Protein AF-A0A533U2R3-F1 (afdb_monomer)

Mean predicted aligned error: 7.17 Å

pLDDT: mean 88.55, std 12.5, range [46.66, 97.88]

Foldseek 3Di:
DDPVVVLVVQVVPDDPPDDPVNSVVSNVVVVVVVVVVVCVVVVVDDDPVRVVVVVVVVVVVVVVVVVVVVVVVD

Nearest PDB structures (foldseek):
  2n39-assembly1_A  TM=2.908E-01  e=8.719E+00  Homo sapiens
  5n9j-assembly1_B  TM=3.013E-01  e=7.019E+00  Schizosaccharomyces pombe

Secondary structure (DSSP, 8-state):
--HHHHHHHHHHTS-TT--HHHHHHHHHHHHHHHHHHHHHHTT----HHHHHHHHHHHHHHHHHHHHHHHHT--

Structure (mmCIF, N/CA/C/O backbone):
data_AF-A0A533U2R3-F1
#
_entry.id   AF-A0A533U2R3-F1
#
loop_
_atom_site.group_PDB
_atom_site.id
_atom_site.type_symbol
_atom_site.label_atom_id
_atom_site.label_alt_id
_atom_site.label_comp_id
_atom_site.label_asym_id
_atom_site.label_entity_id
_atom_site.label_seq_id
_atom_site.pdbx_PDB_ins_code
_atom_site.Cartn_x
_atom_site.Cartn_y
_atom_site.Cartn_z
_atom_site.occupancy
_atom_site.B_iso_or_equiv
_atom_site.auth_seq_id
_atom_site.auth_comp_id
_atom_site.auth_asym_id
_atom_site.auth_atom_id
_atom_site.pdbx_PDB_model_num
ATOM 1 N N . MET A 1 1 ? -16.705 -5.827 -5.651 1.00 81.06 1 MET A N 1
ATOM 2 C CA . MET A 1 1 ? -16.615 -5.156 -4.342 1.00 81.06 1 MET A CA 1
ATOM 3 C C . MET A 1 1 ? -16.372 -3.675 -4.571 1.00 81.06 1 MET A C 1
ATOM 5 O O . MET A 1 1 ? -15.468 -3.329 -5.327 1.00 81.06 1 MET A O 1
ATOM 9 N N . THR A 1 2 ? -17.206 -2.815 -4.005 1.00 92.25 2 THR A N 1
ATOM 10 C CA . THR A 1 2 ? -17.106 -1.357 -4.124 1.00 92.25 2 THR A CA 1
ATOM 11 C C . THR A 1 2 ? -16.008 -0.803 -3.212 1.00 92.25 2 THR A C 1
ATOM 13 O O . THR A 1 2 ? -15.566 -1.468 -2.273 1.00 92.25 2 THR A O 1
ATOM 16 N N . ALA A 1 3 ? -15.576 0.439 -3.453 1.00 88.69 3 ALA A N 1
ATOM 17 C CA . ALA A 1 3 ? -14.643 1.123 -2.553 1.00 88.69 3 ALA A CA 1
ATOM 18 C C . ALA A 1 3 ? -15.207 1.240 -1.124 1.00 88.69 3 ALA A C 1
ATOM 20 O O . ALA A 1 3 ? -14.480 1.066 -0.152 1.00 88.69 3 ALA A O 1
ATOM 21 N N . LYS A 1 4 ? -16.521 1.461 -0.996 1.00 92.88 4 LYS A N 1
ATOM 22 C CA . LYS A 1 4 ? -17.209 1.529 0.297 1.00 92.88 4 LYS A CA 1
ATOM 23 C C . LYS A 1 4 ? -17.143 0.199 1.053 1.00 92.88 4 LYS A C 1
ATOM 25 O O . LYS A 1 4 ? -16.822 0.199 2.234 1.00 92.88 4 LYS A O 1
ATOM 30 N N . GLU A 1 5 ? -17.406 -0.916 0.375 1.00 94.94 5 GLU A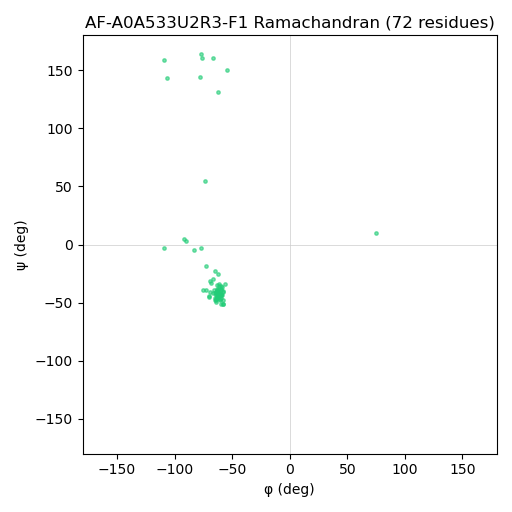 N 1
ATOM 31 C CA . GLU A 1 5 ? -17.337 -2.260 0.974 1.00 94.94 5 GLU A CA 1
ATOM 32 C C . GLU A 1 5 ? -15.923 -2.589 1.469 1.00 94.94 5 GLU A C 1
ATOM 34 O O . GLU A 1 5 ? -15.762 -3.081 2.581 1.00 94.94 5 GLU A O 1
ATOM 39 N N . LYS A 1 6 ? -14.892 -2.235 0.691 1.00 90.50 6 LYS A N 1
ATOM 40 C CA . LYS A 1 6 ? -13.482 -2.390 1.090 1.00 90.50 6 LYS A CA 1
ATOM 41 C C . LYS A 1 6 ? -13.129 -1.591 2.342 1.00 90.50 6 LYS A C 1
ATOM 43 O O . LYS A 1 6 ? -12.425 -2.099 3.208 1.00 90.50 6 LYS A O 1
ATOM 48 N N . ILE A 1 7 ? -13.604 -0.348 2.433 1.00 93.56 7 ILE A N 1
ATOM 49 C CA . ILE A 1 7 ? -13.361 0.515 3.597 1.00 93.56 7 ILE A CA 1
ATOM 50 C C . ILE A 1 7 ? -14.012 -0.083 4.843 1.00 93.56 7 ILE A C 1
ATOM 52 O O . ILE A 1 7 ? -13.353 -0.182 5.872 1.00 93.56 7 ILE A O 1
ATOM 56 N N . ILE A 1 8 ? -15.275 -0.510 4.741 1.00 94.94 8 ILE A N 1
ATOM 57 C CA . ILE A 1 8 ? -15.998 -1.134 5.857 1.00 94.94 8 ILE A CA 1
ATOM 58 C C . ILE A 1 8 ? -15.239 -2.370 6.342 1.00 94.94 8 ILE A C 1
ATOM 60 O O . ILE A 1 8 ? -14.885 -2.436 7.513 1.00 94.94 8 ILE A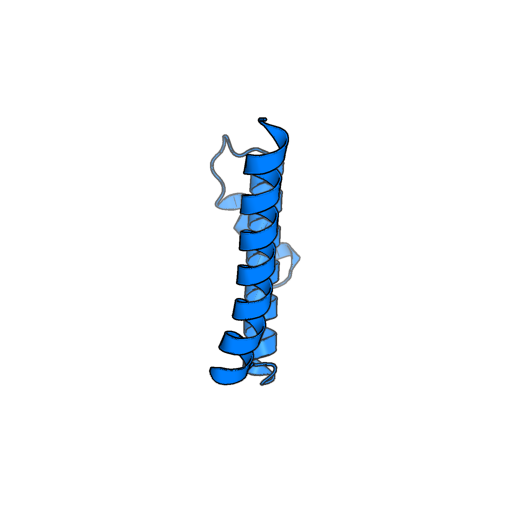 O 1
ATOM 64 N N . GLN A 1 9 ? -14.880 -3.277 5.430 1.00 93.69 9 GLN A N 1
ATOM 65 C CA . GLN A 1 9 ? -14.124 -4.480 5.772 1.00 93.69 9 GLN A CA 1
ATOM 66 C C . GLN A 1 9 ? -12.775 -4.154 6.433 1.00 93.69 9 GLN A C 1
ATOM 68 O O . GLN A 1 9 ? -12.392 -4.786 7.413 1.00 93.69 9 GLN A O 1
ATOM 73 N N . ALA A 1 10 ? -12.041 -3.165 5.913 1.00 92.06 10 ALA A N 1
ATOM 74 C CA . ALA A 1 10 ? -10.755 -2.771 6.478 1.00 92.06 10 ALA A CA 1
ATOM 75 C C . ALA A 1 10 ? -10.894 -2.258 7.918 1.00 92.06 10 ALA A C 1
ATOM 77 O O . ALA A 1 10 ? -10.068 -2.606 8.759 1.00 92.06 10 ALA A O 1
ATOM 78 N N . VAL A 1 11 ? -11.940 -1.478 8.201 1.00 93.00 11 VAL A N 1
ATOM 79 C CA . VAL A 1 11 ? -12.216 -0.941 9.540 1.00 93.00 11 VAL A CA 1
ATOM 80 C C . VAL A 1 11 ? -12.730 -2.026 10.488 1.00 93.00 11 VAL A C 1
ATOM 82 O O . VAL A 1 11 ? -12.300 -2.066 11.634 1.00 93.00 11 VAL A O 1
ATOM 85 N N . GLU A 1 12 ? -13.575 -2.948 10.023 1.00 94.31 12 GLU A N 1
ATOM 86 C CA . GLU A 1 12 ? -14.101 -4.060 10.836 1.00 94.31 12 GLU A CA 1
ATOM 87 C C . GLU A 1 12 ? -13.008 -5.014 11.338 1.00 94.31 12 GLU A C 1
ATOM 89 O O . GLU A 1 12 ? -13.182 -5.671 12.360 1.00 94.31 12 GLU A O 1
ATOM 94 N N . THR A 1 13 ? -11.872 -5.088 10.638 1.00 92.25 13 THR A N 1
ATOM 95 C CA . THR A 1 13 ? -10.727 -5.917 11.055 1.00 92.25 13 THR A CA 1
ATOM 96 C C . THR A 1 13 ? -9.809 -5.257 12.086 1.00 92.25 13 THR A C 1
ATOM 98 O O . THR A 1 13 ? -8.857 -5.895 12.539 1.00 92.25 13 THR A O 1
ATOM 101 N N . LEU A 1 14 ? -10.045 -3.989 12.438 1.00 94.25 14 LEU A N 1
ATOM 102 C CA . LEU A 1 14 ? -9.205 -3.260 13.385 1.00 94.25 14 LEU A CA 1
ATOM 103 C C . LEU A 1 14 ? -9.510 -3.662 14.841 1.00 94.25 14 LEU A C 1
ATOM 105 O O . LEU A 1 14 ? -10.672 -3.889 15.187 1.00 94.25 14 LEU A O 1
ATOM 109 N N . PRO A 1 15 ? -8.490 -3.719 15.717 1.00 95.31 15 PRO A N 1
ATOM 110 C CA . PRO A 1 15 ? -8.685 -3.837 17.160 1.00 95.31 15 PRO A CA 1
ATOM 111 C C . PRO A 1 15 ? -9.594 -2.742 17.738 1.00 95.31 15 PRO A C 1
ATOM 113 O O . PRO A 1 15 ? -9.616 -1.613 17.245 1.00 95.31 15 PRO A O 1
ATOM 116 N N . ALA A 1 16 ? -10.313 -3.048 18.820 1.00 94.00 16 ALA A N 1
ATOM 117 C CA . ALA A 1 16 ? -11.249 -2.108 19.449 1.00 94.00 16 ALA A CA 1
ATOM 118 C C . ALA A 1 16 ? -10.570 -0.864 20.060 1.00 94.00 16 ALA A C 1
ATOM 120 O O . ALA A 1 16 ? -11.219 0.163 20.240 1.00 94.00 16 ALA A O 1
ATOM 121 N N . ASP A 1 17 ? -9.282 -0.958 20.382 1.00 95.56 17 ASP A N 1
ATOM 122 C CA . ASP A 1 17 ? -8.433 0.105 20.924 1.00 95.56 17 ASP A CA 1
ATOM 123 C C . ASP A 1 17 ? -7.687 0.904 19.842 1.00 95.56 17 ASP A C 1
ATOM 125 O O . ASP A 1 17 ? -6.905 1.794 20.171 1.00 95.56 17 ASP A O 1
ATOM 129 N N . THR A 1 18 ? -7.950 0.627 18.559 1.00 96.19 18 THR A N 1
ATOM 130 C CA . THR A 1 18 ? -7.315 1.334 17.440 1.00 96.19 18 THR A CA 1
ATOM 131 C C . THR A 1 18 ? -7.667 2.816 17.460 1.00 96.19 18 THR A C 1
ATOM 133 O O . THR A 1 18 ? -8.835 3.211 17.527 1.00 96.19 18 THR A O 1
ATOM 136 N N . THR A 1 19 ? -6.648 3.656 17.336 1.00 96.88 19 THR A N 1
ATOM 137 C CA . THR A 1 19 ? -6.815 5.100 17.207 1.00 96.88 19 THR A CA 1
ATOM 138 C C . THR A 1 19 ? -7.279 5.484 15.802 1.00 96.88 19 THR A C 1
ATOM 140 O O . THR A 1 19 ? -7.114 4.758 14.821 1.00 96.88 19 THR A O 1
ATOM 143 N N . PHE A 1 20 ? -7.836 6.686 15.667 1.00 95.31 20 PHE A N 1
ATOM 144 C CA . PHE A 1 20 ? -8.236 7.186 14.353 1.00 95.31 20 PHE A CA 1
ATOM 145 C C . PHE A 1 20 ? -7.044 7.325 13.388 1.00 95.31 20 PHE A C 1
ATOM 147 O O . PHE A 1 20 ? -7.190 7.097 12.189 1.00 95.31 20 PHE A O 1
ATOM 154 N N . GLU A 1 21 ? -5.861 7.667 13.907 1.00 96.00 21 GLU A N 1
ATOM 155 C CA . GLU A 1 21 ? -4.633 7.795 13.117 1.00 96.00 21 GLU A CA 1
ATOM 156 C C . GLU A 1 21 ? -4.204 6.451 12.520 1.00 96.00 21 GLU A C 1
ATOM 158 O O . GLU A 1 21 ? -4.027 6.350 11.307 1.00 96.00 21 GLU A O 1
ATOM 163 N N . GLU A 1 22 ? -4.179 5.389 13.323 1.00 94.94 22 GLU A N 1
ATOM 164 C CA . GLU A 1 22 ? -3.868 4.030 12.859 1.00 94.94 22 GLU A CA 1
ATOM 165 C C . GLU A 1 2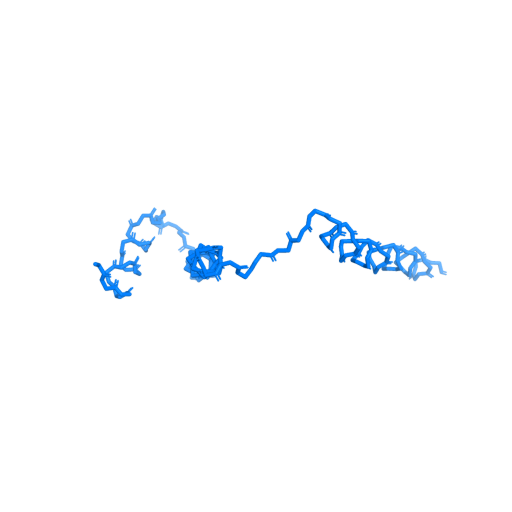2 ? -4.897 3.514 11.840 1.00 94.94 22 GLU A C 1
ATOM 167 O O . GLU A 1 22 ? -4.538 2.888 10.837 1.00 94.94 22 GLU A O 1
ATOM 172 N N . ALA A 1 23 ? -6.184 3.821 12.041 1.00 95.62 23 ALA A N 1
ATOM 173 C CA . ALA A 1 23 ? -7.228 3.484 11.076 1.00 95.62 23 ALA A CA 1
ATOM 174 C C . ALA A 1 23 ? -7.005 4.194 9.726 1.00 95.62 23 ALA A C 1
ATOM 176 O O . ALA A 1 23 ? -7.096 3.567 8.665 1.00 95.62 23 ALA A O 1
ATOM 177 N N . MET A 1 24 ? -6.663 5.489 9.747 1.00 95.62 24 MET A N 1
ATOM 178 C CA . MET A 1 24 ? -6.313 6.239 8.537 1.00 95.62 24 MET A CA 1
ATOM 179 C C . MET A 1 24 ? -5.071 5.667 7.849 1.00 95.62 24 MET A C 1
ATOM 181 O O . MET A 1 24 ? -5.074 5.504 6.626 1.00 95.62 24 MET A O 1
ATOM 185 N N . GLU A 1 25 ? -4.025 5.330 8.607 1.00 95.19 25 GLU A N 1
ATOM 186 C CA . GLU A 1 25 ? -2.809 4.715 8.069 1.00 95.19 25 GLU A CA 1
ATOM 187 C C . GLU A 1 25 ? -3.106 3.381 7.386 1.00 95.19 25 GLU A C 1
ATOM 189 O O . GLU A 1 25 ? -2.639 3.138 6.267 1.00 95.19 25 GLU A O 1
ATOM 194 N N . ARG A 1 26 ? -3.940 2.539 8.006 1.00 93.88 26 ARG A N 1
ATOM 195 C CA . ARG A 1 26 ? -4.361 1.257 7.435 1.00 93.88 26 ARG A CA 1
ATOM 196 C C . ARG A 1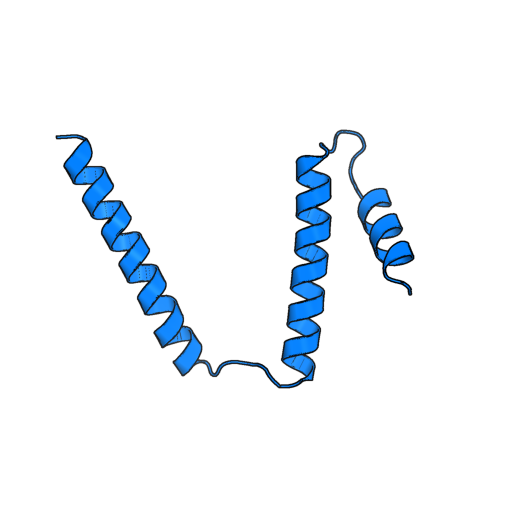 26 ? -5.090 1.441 6.107 1.00 93.88 26 ARG A C 1
ATOM 198 O O . ARG A 1 26 ? -4.768 0.753 5.134 1.00 93.88 26 ARG A O 1
ATOM 205 N N . LEU A 1 27 ? -6.043 2.370 6.049 1.00 95.69 27 LEU A N 1
ATOM 206 C CA . LEU A 1 27 ? -6.786 2.673 4.823 1.00 95.69 27 LEU A CA 1
ATOM 207 C C . LEU A 1 27 ? -5.862 3.219 3.728 1.00 95.69 27 LEU A C 1
ATOM 209 O O . LEU A 1 27 ? -5.938 2.786 2.575 1.00 95.69 27 LEU A O 1
ATOM 213 N N . LEU A 1 28 ? -4.944 4.120 4.086 1.00 95.94 28 LEU A N 1
ATOM 214 C CA . LEU A 1 28 ? -3.966 4.671 3.153 1.00 95.94 28 LEU A CA 1
ATOM 215 C C . LEU A 1 28 ? -3.020 3.591 2.617 1.00 95.94 28 LEU A C 1
ATOM 217 O O . LEU A 1 28 ? -2.681 3.603 1.430 1.00 95.94 28 LEU A O 1
ATOM 221 N N . PHE A 1 29 ? -2.594 2.661 3.471 1.00 95.56 29 PHE A N 1
ATOM 222 C CA . PHE A 1 29 ? -1.758 1.533 3.079 1.00 95.56 29 PHE A CA 1
ATOM 223 C C . PHE A 1 29 ? -2.458 0.668 2.029 1.00 95.56 29 PHE A C 1
ATOM 225 O O . PHE A 1 29 ? -1.891 0.437 0.961 1.00 95.56 29 PHE A O 1
ATOM 232 N N . ILE A 1 30 ? -3.705 0.260 2.287 1.00 94.75 30 ILE A N 1
ATOM 233 C CA . ILE A 1 30 ? -4.497 -0.540 1.341 1.00 94.75 30 ILE A CA 1
ATOM 234 C C . ILE A 1 30 ? -4.632 0.198 0.005 1.00 94.75 30 ILE A C 1
ATOM 236 O O . ILE A 1 30 ? -4.323 -0.371 -1.041 1.00 94.75 30 ILE A O 1
ATOM 240 N N . ALA A 1 31 ? -4.986 1.487 0.028 1.00 94.75 31 ALA A N 1
ATOM 241 C CA . ALA A 1 31 ? -5.118 2.289 -1.189 1.00 94.75 31 ALA A CA 1
ATOM 242 C C . ALA A 1 31 ? -3.811 2.370 -2.005 1.00 94.75 31 ALA A C 1
ATOM 244 O O . ALA A 1 31 ? -3.840 2.336 -3.236 1.00 94.75 31 ALA A O 1
ATOM 245 N N . LYS A 1 32 ? -2.651 2.468 -1.340 1.00 96.50 32 LYS A N 1
ATOM 246 C CA . LYS A 1 32 ? -1.338 2.472 -2.007 1.00 96.50 32 LYS A CA 1
ATOM 247 C C . LYS A 1 32 ? -0.997 1.116 -2.622 1.00 96.50 32 LYS A C 1
ATOM 249 O O . LYS A 1 32 ? -0.464 1.091 -3.728 1.00 96.50 32 LYS A O 1
ATOM 254 N N . VAL A 1 33 ? -1.304 0.016 -1.934 1.00 96.25 33 VAL A N 1
ATOM 255 C CA . VAL A 1 33 ? -1.078 -1.343 -2.450 1.00 96.25 33 VAL A CA 1
ATOM 256 C C . VAL A 1 33 ? -1.942 -1.601 -3.679 1.00 96.25 33 VAL A C 1
ATOM 258 O O . VAL A 1 33 ? -1.419 -2.036 -4.698 1.00 96.25 33 VAL A O 1
ATOM 261 N N . GLU A 1 34 ? -3.235 -1.273 -3.622 1.00 94.75 34 GLU A N 1
ATOM 262 C CA . GLU A 1 34 ? -4.139 -1.449 -4.765 1.00 94.75 34 GLU A CA 1
ATOM 263 C C . GLU A 1 34 ? -3.683 -0.650 -5.983 1.00 94.75 34 GLU A C 1
ATOM 265 O O . GLU A 1 34 ? -3.652 -1.183 -7.091 1.00 94.75 34 GLU A O 1
ATOM 270 N N . ARG A 1 35 ? -3.251 0.600 -5.774 1.00 95.75 35 ARG A N 1
ATOM 271 C CA . ARG A 1 35 ? -2.643 1.396 -6.842 1.00 95.75 35 ARG A CA 1
ATOM 272 C C . ARG A 1 35 ? -1.391 0.720 -7.396 1.00 95.75 35 ARG A C 1
ATOM 274 O O . ARG A 1 35 ? -1.249 0.636 -8.606 1.00 95.75 35 ARG A O 1
ATOM 281 N N . GLY A 1 36 ? -0.503 0.226 -6.534 1.00 96.75 36 GLY A N 1
ATOM 282 C CA . GLY A 1 36 ? 0.713 -0.469 -6.961 1.00 96.75 36 GLY A CA 1
ATOM 283 C C . GLY A 1 36 ? 0.427 -1.710 -7.812 1.00 96.75 36 GLY A C 1
ATOM 284 O O . GLY A 1 36 ? 1.108 -1.927 -8.808 1.00 96.75 36 GLY A O 1
ATOM 285 N N . ILE A 1 37 ? -0.610 -2.479 -7.465 1.00 96.81 37 ILE A N 1
ATOM 286 C CA . ILE A 1 37 ? -1.070 -3.626 -8.263 1.00 96.81 37 ILE A CA 1
ATOM 287 C C . ILE A 1 37 ? -1.568 -3.154 -9.632 1.00 96.81 37 ILE A C 1
ATOM 289 O O . ILE A 1 37 ? -1.100 -3.655 -10.646 1.00 96.81 37 ILE A O 1
ATOM 293 N N . GLN A 1 38 ? -2.434 -2.136 -9.676 1.00 96.94 38 GLN A N 1
ATOM 294 C CA . GLN A 1 38 ? -2.938 -1.578 -10.939 1.00 96.94 38 GLN A CA 1
ATOM 295 C C . GLN A 1 38 ? -1.811 -1.075 -11.849 1.00 96.94 38 GLN A C 1
ATOM 297 O O . GLN A 1 38 ? -1.847 -1.295 -13.055 1.00 96.94 38 GLN A O 1
ATOM 302 N N . GLN A 1 39 ? -0.800 -0.423 -11.274 1.00 97.88 39 GLN A N 1
ATOM 303 C CA . GLN A 1 39 ? 0.379 0.030 -12.009 1.00 97.88 39 GLN A CA 1
ATOM 304 C C . GLN A 1 39 ? 1.195 -1.144 -12.551 1.00 97.88 39 GLN A C 1
ATOM 306 O O . GLN A 1 39 ? 1.629 -1.109 -13.699 1.00 97.88 39 GLN A O 1
ATOM 311 N N . ALA A 1 40 ? 1.371 -2.203 -11.757 1.00 96.88 40 ALA A N 1
ATOM 312 C CA . ALA A 1 40 ? 2.067 -3.403 -12.204 1.00 96.88 40 ALA A CA 1
ATOM 313 C C . ALA A 1 40 ? 1.330 -4.085 -13.367 1.00 96.88 40 ALA A C 1
ATOM 315 O O . ALA A 1 40 ? 1.957 -4.405 -14.376 1.00 96.88 40 ALA A O 1
ATOM 316 N N . ASP A 1 41 ? 0.006 -4.226 -13.259 1.00 97.62 41 ASP A N 1
ATOM 317 C CA . ASP A 1 41 ? -0.852 -4.804 -14.299 1.00 97.62 41 ASP A CA 1
ATOM 318 C C . ASP A 1 41 ? -0.845 -3.961 -15.586 1.00 97.62 41 ASP A C 1
ATOM 320 O O . ASP A 1 41 ? -0.875 -4.503 -16.690 1.00 97.62 41 ASP A O 1
ATOM 324 N N . ALA A 1 42 ? -0.753 -2.633 -15.458 1.00 97.75 42 ALA A N 1
ATOM 325 C CA . ALA A 1 42 ? -0.614 -1.702 -16.579 1.00 97.75 42 ALA A CA 1
ATOM 326 C C . ALA A 1 42 ? 0.808 -1.660 -17.178 1.00 97.75 42 ALA A C 1
ATOM 328 O O . ALA A 1 42 ? 1.043 -0.952 -18.157 1.00 97.75 42 ALA A O 1
ATOM 329 N N . GLY A 1 43 ? 1.769 -2.391 -16.605 1.00 96.81 43 GLY A N 1
ATOM 330 C CA . GLY A 1 43 ? 3.167 -2.374 -17.034 1.00 96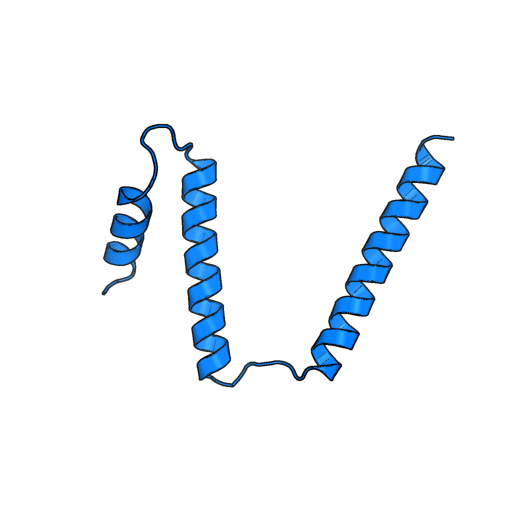.81 43 GLY A CA 1
ATOM 331 C C . GLY A 1 43 ? 3.944 -1.121 -16.611 1.00 96.81 43 GLY A C 1
ATOM 332 O O . GLY A 1 43 ? 5.088 -0.957 -17.032 1.00 96.81 43 GLY A O 1
ATOM 333 N N . GLU A 1 44 ? 3.382 -0.269 -15.746 1.00 96.81 44 GLU A N 1
ATOM 334 C CA . GLU A 1 44 ? 4.029 0.906 -15.138 1.00 96.81 44 GLU A CA 1
ATOM 335 C C . GLU A 1 44 ? 5.053 0.489 -14.064 1.00 96.81 44 GLU A C 1
ATOM 337 O O . GLU A 1 44 ? 5.009 0.895 -12.900 1.00 96.81 44 GLU A O 1
ATOM 342 N N . THR A 1 45 ? 5.994 -0.365 -14.454 1.00 94.69 45 THR A N 1
ATOM 343 C CA . THR A 1 45 ? 7.047 -0.901 -13.593 1.00 94.69 45 THR A CA 1
ATOM 344 C C . THR A 1 45 ? 8.402 -0.323 -13.977 1.00 94.69 45 THR A C 1
ATOM 346 O O . THR A 1 45 ? 8.603 0.188 -15.077 1.00 94.69 45 THR A O 1
ATOM 349 N N . LEU A 1 46 ? 9.346 -0.375 -13.041 1.00 94.06 46 LEU A N 1
ATOM 350 C CA . LEU A 1 46 ? 10.720 0.064 -13.265 1.00 94.06 46 LEU A CA 1
ATOM 351 C C . LEU A 1 46 ? 11.630 -1.153 -13.377 1.00 94.06 46 LEU A C 1
ATOM 353 O O . LEU A 1 46 ? 11.460 -2.128 -12.638 1.00 94.06 46 LEU A O 1
ATOM 357 N N . SER A 1 47 ? 12.632 -1.081 -14.254 1.00 95.62 47 SER A N 1
ATOM 358 C CA . SER A 1 47 ? 13.642 -2.131 -14.324 1.00 95.62 47 SER A CA 1
ATOM 359 C C . SER A 1 47 ? 14.479 -2.163 -13.042 1.00 95.62 47 SER A C 1
ATOM 361 O O . SER A 1 47 ? 14.584 -1.183 -12.299 1.00 95.62 47 SER A O 1
ATOM 363 N N . HIS A 1 48 ? 15.145 -3.289 -12.792 1.00 93.25 48 HIS A N 1
ATOM 364 C CA . HIS A 1 48 ? 16.046 -3.412 -11.646 1.00 93.25 48 HIS A CA 1
ATOM 365 C C . HIS A 1 48 ? 17.154 -2.338 -11.636 1.00 93.25 48 HIS A C 1
ATOM 367 O O . HIS A 1 48 ? 17.555 -1.875 -10.56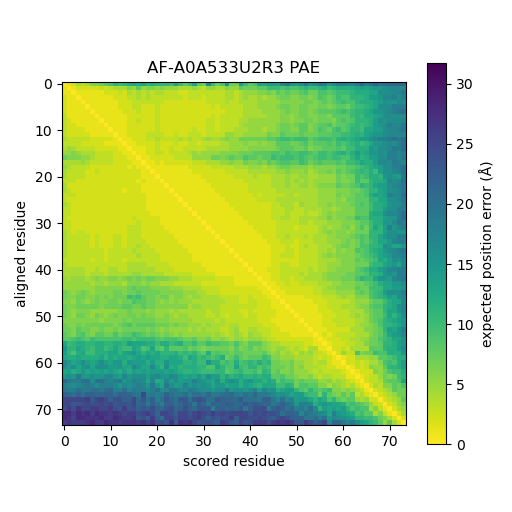5 1.00 93.25 48 HIS A O 1
ATOM 373 N N . LEU A 1 49 ? 17.639 -1.928 -12.816 1.00 96.06 49 LEU A N 1
ATOM 374 C CA . LEU A 1 49 ? 18.658 -0.884 -12.945 1.00 96.06 49 LEU A CA 1
ATOM 375 C C . LEU A 1 49 ? 18.096 0.496 -12.577 1.00 96.06 49 LEU A C 1
ATOM 377 O O . LEU A 1 49 ? 18.712 1.200 -11.775 1.00 96.06 49 LEU A O 1
ATOM 381 N N . ASP A 1 50 ? 16.898 0.835 -13.057 1.00 94.69 50 ASP A N 1
ATOM 382 C CA . ASP A 1 50 ? 16.239 2.113 -12.747 1.00 94.69 50 ASP A CA 1
ATOM 383 C C . ASP A 1 50 ? 15.939 2.241 -11.247 1.00 94.69 50 ASP A C 1
ATOM 385 O O . ASP A 1 50 ? 16.121 3.301 -10.638 1.00 94.69 50 ASP A O 1
ATOM 389 N N . VAL A 1 51 ? 15.528 1.136 -10.613 1.00 94.00 51 VAL A N 1
ATOM 390 C CA . VAL A 1 51 ? 15.316 1.082 -9.161 1.00 94.00 51 VAL A CA 1
ATOM 391 C C . VAL A 1 51 ? 16.625 1.336 -8.412 1.00 94.00 51 VAL A C 1
ATOM 393 O O . VAL A 1 51 ? 16.637 2.138 -7.475 1.00 94.00 51 VAL A O 1
ATOM 396 N N . LYS A 1 52 ? 17.739 0.715 -8.825 1.00 94.31 52 LYS A N 1
ATOM 397 C CA . LYS A 1 52 ? 19.061 0.942 -8.211 1.00 94.31 52 LYS A CA 1
ATOM 398 C C . LYS A 1 52 ? 19.499 2.401 -8.306 1.00 94.31 52 LYS A C 1
ATOM 400 O O . LYS A 1 52 ? 19.974 2.962 -7.313 1.00 94.31 52 LYS A O 1
ATOM 405 N N . GLU A 1 53 ? 19.312 3.033 -9.460 1.00 93.88 53 GLU A N 1
ATOM 406 C CA . GLU A 1 53 ? 19.662 4.443 -9.640 1.00 93.88 53 GLU A CA 1
ATOM 407 C C . GLU A 1 53 ? 18.798 5.350 -8.750 1.00 93.88 53 GLU A C 1
ATOM 409 O O . GLU A 1 53 ? 19.312 6.212 -8.028 1.00 93.88 53 GLU A O 1
ATOM 414 N N . ARG A 1 54 ? 17.479 5.117 -8.729 1.00 91.56 54 ARG A N 1
ATOM 415 C CA . ARG A 1 54 ? 16.539 5.889 -7.907 1.00 91.56 54 ARG A CA 1
ATOM 416 C C . ARG A 1 54 ? 16.833 5.758 -6.411 1.00 91.56 54 ARG A C 1
ATOM 418 O O . ARG A 1 54 ? 16.832 6.769 -5.709 1.00 91.56 54 ARG A O 1
ATOM 425 N N . MET A 1 55 ? 17.118 4.547 -5.930 1.00 91.88 55 MET A N 1
ATOM 426 C CA . MET A 1 55 ? 17.432 4.300 -4.516 1.00 91.88 55 MET A CA 1
ATOM 427 C C . MET A 1 55 ? 18.769 4.919 -4.095 1.00 91.88 55 MET A C 1
ATOM 429 O O . MET A 1 55 ? 18.889 5.418 -2.977 1.00 91.88 55 MET A O 1
ATOM 433 N N . SER A 1 56 ? 19.751 4.982 -4.998 1.00 91.94 56 SER A N 1
ATOM 434 C CA . SER A 1 56 ? 21.045 5.622 -4.719 1.00 91.94 56 SER A CA 1
ATOM 435 C C . SER A 1 56 ? 20.895 7.115 -4.396 1.00 91.94 56 SER A C 1
ATOM 437 O O . SER A 1 56 ? 21.569 7.631 -3.503 1.00 91.94 56 SER A O 1
ATOM 439 N N . LYS A 1 57 ? 19.955 7.813 -5.052 1.00 87.94 57 LYS A N 1
ATOM 440 C CA . LYS A 1 57 ? 19.645 9.225 -4.755 1.00 87.94 57 LYS A CA 1
ATOM 441 C C . LYS A 1 57 ? 19.119 9.386 -3.326 1.00 87.94 57 LYS A C 1
ATOM 443 O O . LYS A 1 57 ? 19.580 10.258 -2.597 1.00 87.94 57 LYS A O 1
ATOM 448 N N . TRP A 1 58 ? 18.214 8.506 -2.902 1.00 85.69 58 TRP A N 1
ATOM 449 C CA . TRP A 1 5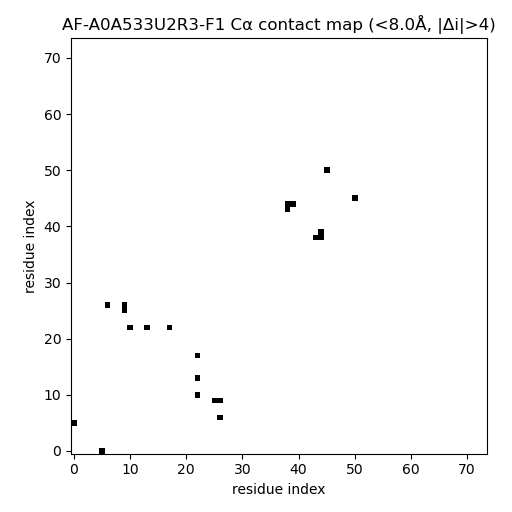8 ? 17.644 8.515 -1.550 1.00 85.69 58 TRP A CA 1
ATOM 450 C C . TRP A 1 58 ? 18.703 8.243 -0.480 1.00 85.69 58 TRP A C 1
ATOM 452 O O . TRP A 1 58 ? 18.741 8.930 0.541 1.00 85.69 58 TRP A O 1
ATOM 462 N N . TRP A 1 59 ? 19.615 7.307 -0.750 1.00 81.44 59 TRP A N 1
ATOM 463 C CA . TRP A 1 59 ? 20.733 6.996 0.140 1.00 81.44 59 TRP A CA 1
ATOM 464 C C . TRP A 1 59 ? 21.671 8.193 0.345 1.00 81.44 59 TRP A C 1
ATOM 466 O O . TRP A 1 59 ? 22.128 8.452 1.459 1.00 81.44 59 TRP A O 1
ATOM 476 N N . ASN A 1 60 ? 21.908 8.978 -0.709 1.00 83.69 60 ASN A N 1
ATOM 477 C CA . ASN A 1 60 ? 22.706 10.200 -0.617 1.00 83.69 60 ASN A CA 1
ATOM 478 C C . ASN A 1 60 ? 22.024 11.272 0.242 1.00 83.69 60 ASN A C 1
ATOM 480 O O . ASN A 1 60 ? 22.691 11.878 1.081 1.00 83.69 60 ASN A O 1
ATOM 484 N N . TYR A 1 61 ? 20.707 11.466 0.102 1.00 82.19 61 TYR A N 1
ATOM 485 C CA . TYR A 1 61 ? 19.959 12.368 0.985 1.00 82.19 61 TYR A CA 1
ATOM 486 C C . TYR A 1 61 ? 20.047 11.917 2.444 1.00 82.19 61 TYR A C 1
ATOM 488 O O . TYR A 1 61 ? 20.395 12.720 3.307 1.00 82.19 61 TYR A O 1
ATOM 496 N N . ALA A 1 62 ? 19.822 10.631 2.726 1.00 80.38 62 ALA A N 1
ATOM 497 C CA . ALA A 1 62 ? 19.951 10.090 4.080 1.00 80.38 62 ALA A CA 1
ATOM 498 C C . ALA A 1 62 ? 21.360 10.316 4.667 1.00 80.38 62 ALA A C 1
ATOM 500 O O . ALA A 1 62 ? 21.495 10.712 5.827 1.00 80.38 62 ALA A O 1
ATOM 501 N N . LYS A 1 63 ? 22.412 10.153 3.853 1.00 80.88 63 LYS A N 1
ATOM 502 C CA . LYS A 1 63 ? 23.803 10.424 4.247 1.00 80.88 63 LYS A CA 1
ATOM 503 C C . LYS A 1 63 ? 24.044 11.903 4.563 1.00 80.88 63 LYS A C 1
ATOM 505 O O . LYS A 1 63 ? 24.673 12.202 5.575 1.00 80.88 63 LYS A O 1
ATOM 510 N N . LEU A 1 64 ? 23.517 12.821 3.749 1.00 74.00 64 LEU A N 1
ATOM 511 C CA . LEU A 1 64 ? 23.568 14.265 4.010 1.00 74.00 64 LEU A CA 1
ATOM 512 C C . LEU A 1 64 ? 22.906 14.597 5.354 1.00 74.00 64 LEU A C 1
ATOM 514 O O . LEU A 1 64 ? 23.544 15.204 6.211 1.00 74.00 64 LEU A O 1
ATOM 518 N N . PHE A 1 65 ? 21.677 14.129 5.593 1.00 73.69 65 PHE A N 1
ATOM 519 C CA . PHE A 1 65 ? 20.984 14.352 6.869 1.00 73.69 65 PHE A CA 1
ATOM 520 C C . PHE A 1 65 ? 21.747 13.782 8.074 1.00 73.69 65 PHE A C 1
ATOM 522 O O . PHE A 1 65 ? 21.754 14.403 9.138 1.00 73.69 65 PHE A O 1
ATOM 529 N N . SER A 1 66 ? 22.429 12.642 7.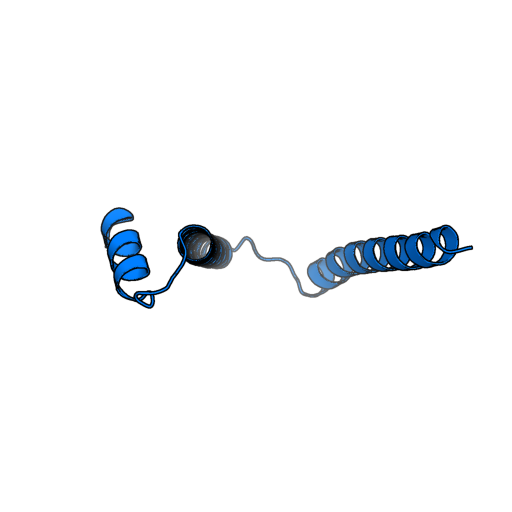915 1.00 72.50 66 SER A N 1
ATOM 530 C CA . SER A 1 66 ? 23.283 12.075 8.964 1.00 72.50 66 SER A CA 1
ATOM 531 C C . SER A 1 66 ? 24.494 12.958 9.280 1.00 72.50 66 SER A C 1
ATOM 533 O O . SER A 1 66 ? 24.842 13.099 10.448 1.00 72.50 66 SER A O 1
ATOM 535 N N . ILE A 1 67 ? 25.128 13.567 8.274 1.00 68.75 67 ILE A N 1
ATOM 536 C CA . ILE A 1 67 ? 26.293 14.452 8.460 1.00 68.75 67 ILE A CA 1
ATOM 537 C C . ILE A 1 67 ? 25.872 15.765 9.137 1.00 68.75 67 ILE A C 1
ATOM 539 O O . ILE A 1 67 ? 26.489 16.181 10.118 1.00 68.75 67 ILE A O 1
ATOM 543 N N . TYR A 1 68 ? 24.775 16.380 8.684 1.00 62.00 68 TYR A N 1
ATOM 544 C CA . TYR A 1 68 ? 24.269 17.626 9.272 1.00 62.00 68 TYR A CA 1
ATOM 545 C C . TYR A 1 68 ? 23.756 17.451 10.709 1.00 62.00 68 TYR A C 1
ATOM 547 O O . TYR A 1 68 ? 23.849 18.382 11.506 1.00 62.00 68 TYR A O 1
ATOM 555 N N . ARG A 1 69 ? 23.252 16.264 11.081 1.00 60.22 69 ARG A N 1
ATOM 556 C CA . ARG A 1 69 ? 22.854 15.979 12.470 1.00 60.22 69 ARG A CA 1
ATOM 557 C C . ARG A 1 69 ? 24.064 15.883 13.411 1.00 60.22 69 ARG A C 1
ATOM 559 O O . ARG A 1 69 ? 23.937 16.273 14.564 1.00 60.22 69 ARG A O 1
ATOM 566 N N . VAL A 1 70 ? 25.223 15.426 12.926 1.00 59.53 70 VAL A N 1
ATOM 567 C CA . VAL A 1 70 ? 26.472 15.363 13.714 1.00 59.53 70 VAL A CA 1
ATOM 568 C C . VAL A 1 70 ? 27.104 16.751 13.880 1.00 59.53 70 VAL A C 1
ATOM 570 O O . VAL A 1 70 ? 27.553 17.081 14.970 1.00 59.53 70 VAL 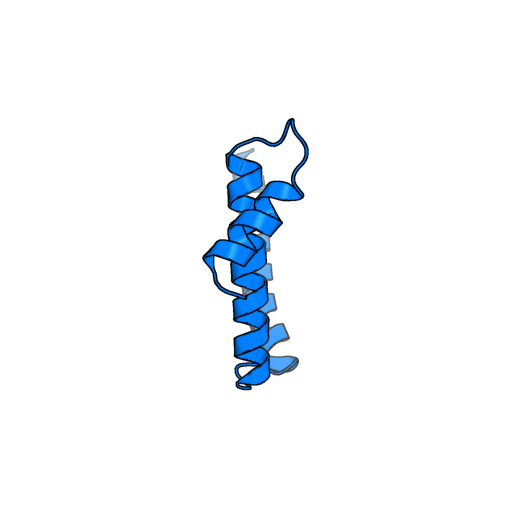A O 1
ATOM 573 N N . GLN A 1 71 ? 27.082 17.599 12.847 1.00 55.06 71 GLN A N 1
ATOM 574 C CA . GLN A 1 71 ? 27.645 18.959 12.921 1.00 55.06 71 GLN A CA 1
ATOM 575 C C . GLN A 1 71 ? 26.817 19.950 13.753 1.00 55.06 71 GLN A C 1
ATOM 577 O O . GLN A 1 71 ? 27.353 20.966 14.163 1.00 55.06 71 GLN A O 1
ATOM 582 N N . ARG A 1 72 ? 25.530 19.677 14.015 1.00 50.44 72 ARG A N 1
ATOM 583 C CA . ARG A 1 72 ? 24.645 20.558 14.806 1.00 50.44 72 ARG A CA 1
ATOM 584 C C . ARG A 1 72 ? 24.648 20.259 16.316 1.00 50.44 72 ARG A C 1
ATOM 586 O O . ARG A 1 72 ? 23.846 20.839 17.043 1.00 50.44 72 ARG A O 1
ATOM 593 N N . ILE A 1 73 ? 25.468 19.304 16.763 1.00 54.28 73 ILE A N 1
ATOM 594 C CA . ILE A 1 73 ? 25.644 18.910 18.177 1.00 54.28 73 ILE A CA 1
ATOM 595 C C . ILE A 1 73 ? 27.031 19.353 18.710 1.00 54.28 73 ILE A C 1
ATOM 597 O O . ILE A 1 73 ? 27.308 19.202 19.897 1.00 54.28 73 ILE A O 1
ATOM 601 N N . LEU A 1 74 ? 27.875 19.951 17.859 1.00 46.66 74 LEU A N 1
ATOM 602 C CA . LEU A 1 74 ? 29.117 20.649 18.221 1.00 46.66 74 LEU A CA 1
ATOM 603 C C . LEU A 1 74 ? 28.926 22.159 18.049 1.00 46.66 74 LEU A C 1
ATOM 605 O O . LEU A 1 74 ? 29.528 22.906 18.847 1.00 46.66 74 LEU A O 1
#

Radius of gyration: 19.04 Å; Cα contacts (8 Å, |Δi|>4): 11; chains: 1; bounding box: 46×27×38 Å

Solvent-accessible surface area (backbone atoms only — not comparable to full-atom values): 4433 Å² total; per-residue (Å²): 134,54,75,68,56,52,51,51,55,58,57,72,71,51,63,95,84,62,48,73,65,58,54,51,51,52,54,52,49,52,55,52,49,53,50,51,51,54,31,51,77,71,62,70,66,76,54,77,67,56,48,52,58,56,49,50,55,53,51,51,52,55,50,51,55,55,53,56,59,59,64,74,76,112

Sequence (74 aa):
MTAKEKIIQAVETLPADTTFEEAMERLLFIAKVERGIQQADAGETLSHLDVKERMSKWWNYAKLFSIYRVQRIL